Protein AF-A0A286IPV4-F1 (afdb_monomer_lite)

Structure (mmCIF, N/CA/C/O backbone):
data_AF-A0A286IPV4-F1
#
_entry.id   AF-A0A286IPV4-F1
#
loop_
_atom_site.group_PDB
_atom_site.id
_atom_site.type_symbol
_atom_site.label_atom_id
_atom_site.label_alt_id
_atom_site.label_comp_id
_atom_site.label_asym_id
_atom_site.label_entity_id
_atom_site.label_seq_id
_atom_site.pdbx_PDB_ins_code
_atom_site.Cartn_x
_atom_site.Cartn_y
_atom_site.Cartn_z
_atom_site.occupancy
_atom_site.B_iso_or_equiv
_atom_site.auth_seq_id
_atom_site.auth_comp_id
_atom_site.auth_asym_id
_atom_site.auth_atom_id
_atom_site.pdbx_PDB_model_num
ATOM 1 N N . MET A 1 1 ? -6.922 -1.559 22.321 1.00 71.75 1 MET A N 1
ATOM 2 C CA . MET A 1 1 ? -6.729 -2.267 21.039 1.00 71.75 1 MET A CA 1
ATOM 3 C C . MET A 1 1 ? -7.020 -1.378 19.822 1.00 71.75 1 MET A C 1
ATOM 5 O O . MET A 1 1 ? -6.156 -1.274 18.955 1.00 71.75 1 MET A O 1
ATOM 9 N N . ASN A 1 2 ? -8.164 -0.671 19.774 1.00 75.12 2 ASN A N 1
ATOM 10 C CA . ASN A 1 2 ? -8.592 0.161 18.632 1.00 75.12 2 ASN A CA 1
ATOM 11 C C . ASN A 1 2 ? -7.526 1.078 18.040 1.00 75.12 2 ASN A C 1
ATOM 13 O O . ASN A 1 2 ? -7.291 1.073 16.837 1.00 75.12 2 ASN A O 1
ATOM 17 N N . THR A 1 3 ? -6.897 1.903 18.880 1.00 82.12 3 THR A N 1
ATOM 18 C CA . THR A 1 3 ? -5.985 2.963 18.428 1.00 82.12 3 THR A CA 1
ATOM 19 C C . THR A 1 3 ? -4.742 2.376 17.769 1.00 82.12 3 THR A C 1
ATOM 21 O O . THR A 1 3 ? -4.258 2.912 16.776 1.00 82.12 3 THR A O 1
ATOM 24 N N . LEU A 1 4 ? -4.281 1.230 18.274 1.00 85.56 4 LEU A N 1
ATOM 25 C CA . LEU A 1 4 ? -3.122 0.510 17.760 1.00 85.56 4 LEU A CA 1
ATOM 26 C C . LEU A 1 4 ? -3.446 -0.145 16.410 1.00 85.56 4 LEU A C 1
ATOM 28 O O . LEU A 1 4 ? -2.702 0.031 15.451 1.00 85.56 4 LEU A O 1
ATOM 32 N N . ILE A 1 5 ? -4.610 -0.792 16.289 1.00 85.88 5 ILE A N 1
ATOM 33 C CA . ILE A 1 5 ? -5.077 -1.394 15.027 1.00 85.88 5 ILE A CA 1
ATOM 34 C C . ILE A 1 5 ? -5.389 -0.324 13.984 1.00 85.88 5 ILE A C 1
ATOM 36 O O . ILE A 1 5 ? -5.071 -0.498 12.810 1.00 85.88 5 ILE A O 1
ATOM 40 N N . LYS A 1 6 ? -5.963 0.809 14.393 1.00 86.81 6 LYS A N 1
ATOM 41 C CA . LYS A 1 6 ? -6.190 1.966 13.526 1.00 86.81 6 LYS A CA 1
ATOM 42 C C . LYS A 1 6 ? -4.867 2.521 12.996 1.00 86.81 6 LYS A C 1
ATOM 44 O O . LYS A 1 6 ? -4.755 2.740 11.796 1.00 86.81 6 LYS A O 1
ATOM 49 N N . GLY A 1 7 ? -3.875 2.717 13.866 1.00 88.56 7 GLY A N 1
ATOM 50 C CA . GLY A 1 7 ? -2.545 3.181 13.469 1.00 88.56 7 GLY A CA 1
ATOM 51 C C . GLY A 1 7 ? -1.854 2.203 12.519 1.00 88.56 7 GLY A C 1
ATOM 52 O O . GLY A 1 7 ? -1.403 2.601 11.450 1.00 88.56 7 GLY A O 1
ATOM 53 N N . PHE A 1 8 ? -1.855 0.914 12.862 1.00 89.62 8 PHE A N 1
ATOM 54 C CA . PHE A 1 8 ? -1.260 -0.141 12.043 1.00 89.62 8 PHE A CA 1
ATOM 55 C C . PHE A 1 8 ? -1.936 -0.274 10.673 1.00 89.62 8 PHE A C 1
ATOM 57 O O . PHE A 1 8 ? -1.258 -0.285 9.653 1.00 89.62 8 PHE A O 1
ATOM 64 N N . SER A 1 9 ? -3.269 -0.324 10.628 1.00 91.12 9 SER A N 1
ATOM 65 C CA . SER A 1 9 ? -4.017 -0.430 9.368 1.00 91.12 9 SER A CA 1
ATOM 66 C C . SER A 1 9 ? -3.830 0.794 8.472 1.00 91.12 9 SER A C 1
ATOM 68 O O . SER A 1 9 ? -3.645 0.631 7.269 1.00 91.12 9 SER A O 1
ATOM 70 N N . LEU A 1 10 ? -3.799 2.007 9.038 1.00 91.38 10 LEU A N 1
ATOM 71 C CA . LEU A 1 10 ? -3.466 3.217 8.282 1.00 91.38 10 LEU A CA 1
ATOM 72 C C . LEU A 1 10 ? -2.037 3.174 7.741 1.00 91.38 10 LEU A C 1
ATOM 74 O O . LEU A 1 10 ? -1.838 3.474 6.568 1.00 91.38 10 LEU A O 1
ATOM 78 N N . ALA A 1 11 ? -1.061 2.761 8.552 1.00 91.50 11 ALA A N 1
ATOM 79 C CA . ALA A 1 11 ? 0.318 2.605 8.100 1.00 91.50 11 ALA A CA 1
ATOM 80 C C . ALA A 1 11 ? 0.421 1.594 6.947 1.00 91.50 11 ALA A C 1
ATOM 82 O O . ALA A 1 11 ? 1.099 1.864 5.961 1.00 91.50 11 ALA A O 1
ATOM 83 N N . LEU A 1 12 ? -0.311 0.478 7.028 1.00 92.12 12 LEU A N 1
ATOM 84 C CA . LEU A 1 12 ? -0.350 -0.553 5.990 1.00 92.12 12 LEU A CA 1
ATOM 85 C C . LEU A 1 12 ? -0.941 -0.027 4.674 1.00 92.12 12 LEU A C 1
ATOM 87 O O . LEU A 1 12 ? -0.409 -0.300 3.601 1.00 92.12 12 LEU A O 1
ATOM 91 N N . ILE A 1 13 ? -2.019 0.761 4.762 1.00 91.88 13 ILE A N 1
ATOM 92 C CA . ILE A 1 13 ? -2.644 1.407 3.601 1.00 91.88 13 ILE A CA 1
ATOM 93 C C . ILE A 1 13 ? -1.681 2.422 2.981 1.00 91.88 13 ILE A C 1
ATOM 95 O O . ILE A 1 13 ? -1.446 2.374 1.778 1.00 91.88 13 ILE A O 1
ATOM 99 N N . ILE A 1 14 ? -1.100 3.313 3.790 1.00 92.50 14 ILE A N 1
ATOM 100 C CA . ILE A 1 14 ? -0.158 4.342 3.324 1.00 92.50 14 ILE A CA 1
ATOM 101 C C . ILE A 1 14 ? 1.044 3.688 2.641 1.00 92.50 14 ILE A C 1
ATOM 103 O O . ILE A 1 14 ? 1.403 4.067 1.530 1.00 92.50 14 ILE A O 1
ATOM 107 N N . PHE A 1 15 ? 1.630 2.673 3.272 1.00 90.88 15 PHE A N 1
ATOM 108 C CA . PHE A 1 15 ? 2.755 1.931 2.719 1.00 90.88 15 PHE A CA 1
ATOM 109 C C . PHE A 1 15 ? 2.402 1.253 1.388 1.00 90.88 15 PHE A C 1
ATOM 111 O O . PHE A 1 15 ? 3.154 1.374 0.423 1.00 90.88 15 PHE A O 1
ATOM 118 N N . GLY A 1 16 ? 1.229 0.615 1.302 1.00 90.62 16 GLY A N 1
ATOM 119 C CA . GLY A 1 16 ? 0.735 0.018 0.060 1.00 90.62 16 GLY A CA 1
ATOM 120 C C . GLY A 1 16 ? 0.538 1.039 -1.064 1.00 90.62 16 GLY A C 1
ATOM 121 O O . GLY A 1 16 ? 0.918 0.773 -2.201 1.00 90.62 16 GLY A O 1
ATOM 122 N N . VAL A 1 17 ? 0.006 2.228 -0.755 1.00 90.62 17 VAL A N 1
ATOM 123 C CA . VAL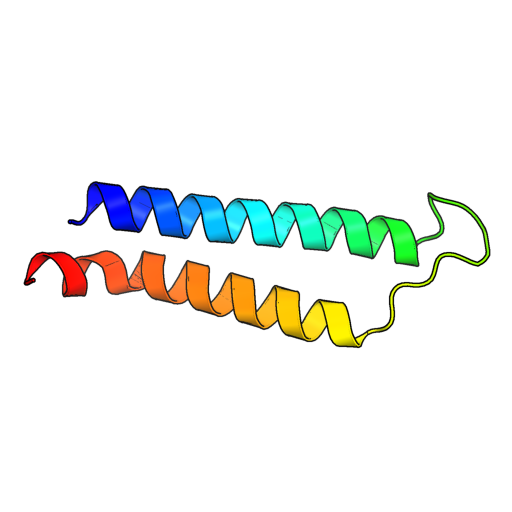 A 1 17 ? -0.141 3.319 -1.736 1.00 90.62 17 VAL A CA 1
ATOM 124 C C . VAL A 1 17 ? 1.222 3.814 -2.217 1.00 90.62 17 VAL A C 1
ATOM 126 O O . VAL A 1 17 ? 1.419 3.958 -3.420 1.00 90.62 17 VAL A O 1
ATOM 129 N N . ILE A 1 18 ? 2.174 4.041 -1.306 1.00 91.50 18 ILE A N 1
ATOM 130 C CA . ILE A 1 18 ? 3.527 4.498 -1.659 1.00 91.50 18 ILE A CA 1
ATOM 131 C C . ILE A 1 18 ? 4.201 3.501 -2.604 1.00 91.50 18 ILE A C 1
ATOM 133 O O . ILE A 1 18 ? 4.718 3.898 -3.646 1.00 91.50 18 ILE A O 1
ATOM 137 N N . LEU A 1 19 ? 4.159 2.209 -2.276 1.00 89.19 19 LEU A N 1
ATOM 138 C CA . LEU A 1 19 ? 4.741 1.171 -3.125 1.00 89.19 19 LEU A CA 1
ATOM 139 C C . LEU A 1 19 ? 4.073 1.103 -4.498 1.00 89.19 19 LEU A C 1
ATOM 141 O O . LEU A 1 19 ? 4.767 0.967 -5.501 1.00 89.19 19 LEU A O 1
ATOM 145 N N . LEU A 1 20 ? 2.749 1.252 -4.559 1.00 88.88 20 LEU A N 1
ATOM 146 C CA . LEU A 1 20 ? 2.020 1.251 -5.823 1.00 88.88 20 LEU A CA 1
ATOM 147 C C . LEU A 1 20 ? 2.419 2.439 -6.710 1.00 88.88 20 LEU A C 1
ATOM 149 O O . LEU A 1 20 ? 2.617 2.256 -7.909 1.00 88.88 20 LEU A O 1
ATOM 153 N N . VAL A 1 21 ? 2.612 3.627 -6.128 1.00 88.75 21 VAL A N 1
ATOM 154 C CA . VAL A 1 21 ? 3.106 4.810 -6.854 1.00 88.75 21 VAL A CA 1
ATOM 155 C C . VAL A 1 21 ? 4.524 4.579 -7.368 1.00 88.75 21 VAL A C 1
ATOM 157 O O . VAL A 1 21 ? 4.794 4.834 -8.538 1.00 88.75 21 VAL A O 1
ATOM 160 N N . ILE A 1 22 ? 5.415 4.061 -6.519 1.00 87.75 22 ILE A N 1
ATOM 161 C CA . ILE A 1 22 ? 6.802 3.766 -6.893 1.00 87.75 22 ILE A CA 1
ATOM 162 C C . ILE A 1 22 ? 6.844 2.766 -8.054 1.00 87.75 22 ILE A C 1
ATOM 164 O O . ILE A 1 22 ? 7.526 3.008 -9.044 1.00 87.75 22 ILE A O 1
ATOM 168 N N . PHE A 1 23 ? 6.092 1.668 -7.970 1.00 85.00 23 PHE A N 1
ATOM 169 C CA . PHE A 1 23 ? 6.074 0.641 -9.013 1.00 85.00 23 PHE A CA 1
ATOM 170 C C . PHE A 1 23 ? 5.435 1.122 -10.311 1.00 85.00 23 PHE A C 1
ATOM 172 O O . PHE A 1 23 ? 5.983 0.873 -11.379 1.00 85.00 23 PHE A O 1
ATOM 179 N N . THR A 1 24 ? 4.367 1.914 -10.225 1.00 84.75 24 THR A N 1
ATOM 180 C CA . THR A 1 24 ? 3.802 2.574 -11.409 1.00 84.75 24 THR A CA 1
ATOM 181 C C . THR A 1 24 ? 4.828 3.504 -12.062 1.00 84.75 24 THR A C 1
ATOM 183 O O . THR A 1 24 ? 4.925 3.555 -13.284 1.00 84.75 24 THR A O 1
ATOM 186 N N . ALA A 1 25 ? 5.633 4.225 -11.273 1.00 85.19 25 ALA A N 1
ATOM 187 C CA . ALA A 1 25 ? 6.692 5.079 -11.808 1.00 85.19 25 ALA A CA 1
ATOM 188 C C . ALA A 1 25 ? 7.807 4.273 -12.501 1.00 85.19 25 ALA A C 1
ATOM 190 O O . ALA A 1 25 ? 8.330 4.722 -13.522 1.00 85.19 25 ALA A O 1
ATOM 191 N N . PHE A 1 26 ? 8.141 3.080 -11.995 1.00 83.81 26 PHE A N 1
ATOM 192 C CA . PHE A 1 26 ? 9.043 2.152 -12.686 1.00 83.81 26 PHE A CA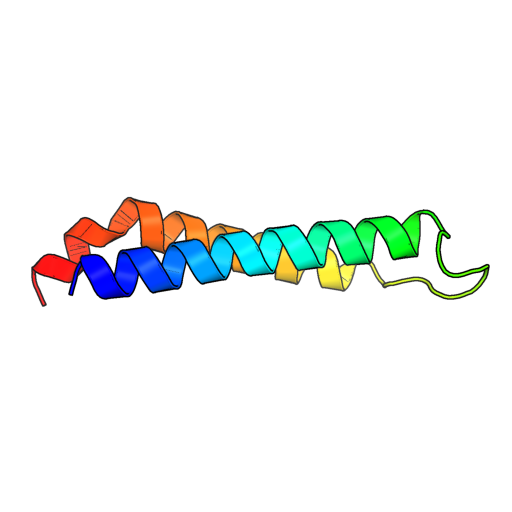 1
ATOM 193 C C . PHE A 1 26 ? 8.474 1.708 -14.036 1.00 83.81 26 PHE A C 1
ATOM 195 O O . PHE A 1 26 ? 9.161 1.849 -15.044 1.00 83.81 26 PHE A O 1
ATOM 202 N N . ASP A 1 27 ? 7.208 1.288 -14.084 1.00 80.56 27 ASP A N 1
ATOM 203 C CA . ASP A 1 27 ? 6.568 0.834 -15.328 1.00 80.56 27 ASP A CA 1
ATOM 204 C C . ASP A 1 27 ? 6.399 1.953 -16.366 1.00 80.56 27 ASP A C 1
ATOM 206 O O . ASP A 1 27 ? 6.464 1.710 -17.568 1.00 80.56 27 ASP A O 1
ATOM 210 N N . LEU A 1 28 ? 6.232 3.200 -15.919 1.00 82.44 28 LEU A N 1
ATOM 211 C CA . LEU A 1 28 ? 6.217 4.377 -16.795 1.00 82.44 28 LEU A CA 1
ATOM 212 C C . LEU A 1 28 ? 7.613 4.763 -17.318 1.00 82.44 28 LEU A C 1
ATOM 214 O O . LEU A 1 28 ? 7.737 5.717 -18.084 1.00 82.44 28 LEU A O 1
ATOM 218 N N . GLY A 1 29 ? 8.666 4.047 -16.914 1.00 79.44 29 GLY A N 1
ATOM 219 C CA . GLY A 1 29 ? 10.023 4.249 -17.412 1.00 79.44 29 GLY A CA 1
ATOM 220 C C . GLY A 1 29 ? 10.750 5.452 -16.808 1.00 79.44 29 GLY A C 1
ATOM 221 O O . GLY A 1 29 ? 11.779 5.860 -17.348 1.00 79.44 29 GLY A O 1
ATOM 222 N N . PHE A 1 30 ? 10.281 6.007 -15.679 1.00 78.44 30 PHE A N 1
ATOM 223 C CA . PHE A 1 30 ? 10.942 7.147 -15.017 1.00 78.44 30 PHE A CA 1
ATOM 224 C C . PHE A 1 30 ? 12.392 6.851 -14.599 1.00 78.44 30 PHE A C 1
ATOM 226 O O . PHE A 1 30 ? 13.191 7.775 -14.471 1.00 78.44 30 PHE A O 1
ATOM 233 N N . PHE A 1 31 ? 12.740 5.577 -14.396 1.00 78.75 31 PHE A N 1
ATOM 234 C CA . PHE A 1 31 ? 14.061 5.142 -13.928 1.00 78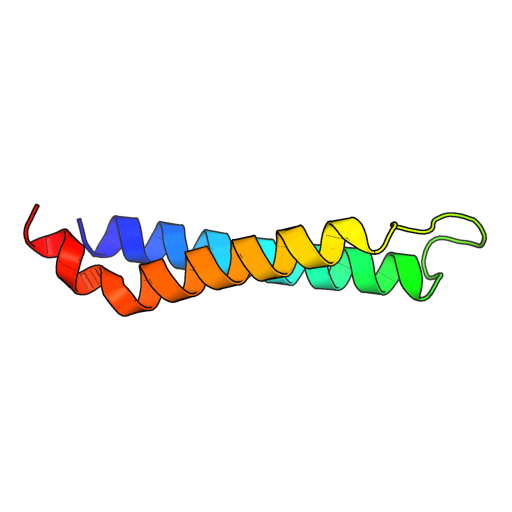.75 31 PHE A CA 1
ATOM 235 C C . PHE A 1 31 ? 14.968 4.578 -15.037 1.00 78.75 31 PHE A C 1
ATOM 237 O O . PHE A 1 31 ? 16.063 4.102 -14.744 1.00 78.75 31 PHE A O 1
ATOM 244 N N . GLY A 1 32 ? 14.547 4.672 -16.303 1.00 71.88 32 GLY A N 1
ATOM 245 C CA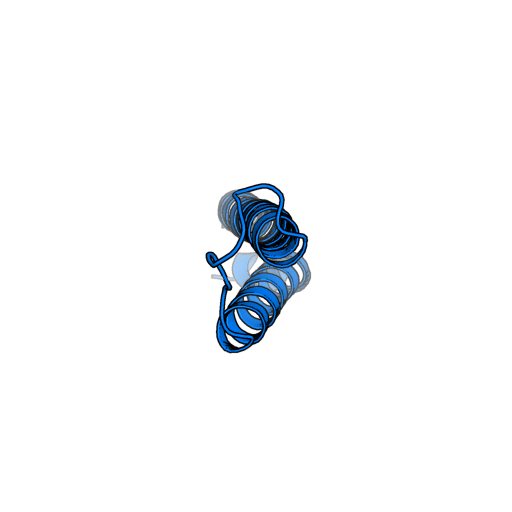 . GLY A 1 32 ? 15.333 4.272 -17.471 1.00 71.88 32 GLY A CA 1
ATOM 246 C C . GLY A 1 32 ? 14.840 2.990 -18.162 1.00 71.88 32 GLY A C 1
ATOM 247 O O . GLY A 1 32 ? 14.153 2.166 -17.552 1.00 71.88 32 GLY A O 1
ATOM 248 N N . PRO A 1 33 ? 15.174 2.811 -19.454 1.00 62.97 33 PRO A N 1
ATOM 249 C CA . PRO A 1 33 ? 14.742 1.659 -20.240 1.00 62.97 33 PRO A CA 1
ATOM 250 C C . PRO A 1 33 ? 15.397 0.372 -19.717 1.00 62.97 33 PRO A C 1
ATOM 252 O O . PRO A 1 33 ? 16.620 0.249 -19.715 1.00 62.97 33 PRO A O 1
ATOM 255 N N . GLY A 1 34 ? 14.575 -0.584 -19.273 1.00 66.81 34 GLY A N 1
ATOM 256 C CA . GLY A 1 34 ? 15.011 -1.906 -18.798 1.00 66.81 34 GLY A CA 1
ATOM 257 C C . GLY A 1 34 ? 14.690 -2.223 -17.333 1.00 66.81 34 GLY A C 1
ATOM 258 O O . GLY A 1 34 ? 14.885 -3.362 -16.914 1.00 66.81 34 GLY A O 1
ATOM 259 N N . VAL A 1 35 ? 14.174 -1.263 -16.556 1.00 65.56 35 VAL A N 1
ATOM 260 C CA . VAL A 1 35 ? 13.685 -1.513 -15.189 1.00 65.56 35 VAL A CA 1
ATOM 261 C C . VAL A 1 35 ? 12.176 -1.755 -15.229 1.00 65.56 35 VAL A C 1
ATOM 263 O O . VAL A 1 35 ? 11.388 -0.842 -15.018 1.00 65.56 35 VAL A O 1
ATOM 266 N N . GLU A 1 36 ? 11.778 -2.992 -15.521 1.00 65.06 36 GLU A N 1
ATOM 267 C CA . GLU A 1 36 ? 10.370 -3.409 -15.523 1.00 65.06 36 GLU A CA 1
ATOM 268 C C . GLU A 1 36 ? 10.045 -4.229 -14.276 1.00 65.06 36 GLU A C 1
ATOM 270 O O . GLU A 1 36 ? 10.719 -5.218 -13.958 1.00 65.06 36 GLU A O 1
ATOM 275 N N . ILE A 1 37 ? 8.974 -3.853 -13.579 1.00 67.69 37 ILE A N 1
ATOM 276 C CA . ILE A 1 37 ? 8.468 -4.628 -12.454 1.00 67.69 37 ILE A CA 1
ATOM 277 C C . ILE A 1 37 ? 7.366 -5.543 -12.980 1.00 67.69 37 ILE A C 1
ATOM 279 O O . ILE A 1 37 ? 6.333 -5.111 -13.478 1.00 67.69 37 ILE A O 1
ATOM 283 N N . LYS A 1 38 ? 7.579 -6.861 -12.883 1.00 68.00 38 LYS A N 1
ATOM 284 C CA . LYS A 1 38 ? 6.609 -7.837 -13.398 1.00 68.00 38 LYS A CA 1
ATOM 285 C C . LYS A 1 38 ? 5.257 -7.689 -12.692 1.00 68.00 38 LYS A C 1
ATOM 287 O O . LYS A 1 38 ? 5.200 -7.546 -11.472 1.00 68.00 38 LYS A O 1
ATOM 292 N N . GLY A 1 39 ? 4.166 -7.860 -13.441 1.00 67.19 39 GLY A N 1
ATOM 293 C CA . GLY A 1 39 ? 2.787 -7.643 -12.974 1.00 67.19 39 GLY A CA 1
ATOM 294 C C . GLY A 1 39 ? 2.376 -8.357 -11.671 1.00 67.19 39 GLY A C 1
ATOM 295 O O . GLY A 1 39 ? 1.426 -7.950 -11.007 1.00 67.19 39 GLY A O 1
ATOM 296 N N . PHE A 1 40 ? 3.121 -9.385 -11.255 1.00 76.00 40 PHE A N 1
ATOM 297 C CA . PHE A 1 40 ? 2.946 -10.099 -9.988 1.00 76.00 40 PHE A CA 1
ATOM 298 C C . PHE A 1 40 ? 3.011 -9.185 -8.749 1.00 76.00 40 PHE A C 1
ATOM 300 O O . PHE A 1 40 ? 2.308 -9.431 -7.770 1.00 76.00 40 PHE A O 1
ATOM 307 N N . TYR A 1 41 ? 3.783 -8.094 -8.795 1.00 77.56 41 TYR A N 1
ATOM 308 C CA . TYR A 1 41 ? 3.878 -7.144 -7.681 1.00 77.56 41 TYR A CA 1
ATOM 309 C C . TYR A 1 41 ? 2.573 -6.377 -7.432 1.00 77.56 41 TYR A C 1
ATOM 311 O O . TYR A 1 41 ? 2.244 -6.102 -6.278 1.00 77.56 41 TYR A O 1
ATOM 319 N N . TYR A 1 42 ? 1.777 -6.098 -8.469 1.00 79.19 42 TYR A N 1
ATOM 320 C CA . TYR A 1 42 ? 0.485 -5.426 -8.300 1.00 79.19 42 TYR A CA 1
ATOM 321 C C . TYR A 1 42 ? -0.519 -6.291 -7.544 1.00 79.19 42 TYR A C 1
ATOM 323 O O . TYR A 1 42 ? -1.258 -5.771 -6.714 1.00 79.19 42 TYR A O 1
ATOM 331 N N . ILE A 1 43 ? -0.489 -7.613 -7.746 1.00 85.44 43 ILE A N 1
ATOM 332 C CA . ILE A 1 43 ? -1.347 -8.557 -7.015 1.00 85.44 43 ILE A CA 1
ATOM 333 C C . ILE A 1 43 ? -1.048 -8.485 -5.512 1.00 85.44 43 ILE A C 1
ATOM 335 O O . ILE A 1 43 ? -1.971 -8.404 -4.699 1.00 85.44 43 ILE A O 1
ATOM 339 N N . PHE A 1 44 ? 0.235 -8.438 -5.136 1.00 84.56 44 PHE A N 1
ATOM 340 C CA . PHE A 1 44 ? 0.630 -8.249 -3.740 1.00 84.56 44 PHE A CA 1
ATOM 341 C C . PHE A 1 44 ? 0.204 -6.892 -3.189 1.00 84.56 44 PHE A C 1
ATOM 343 O O . PHE A 1 44 ? -0.294 -6.841 -2.067 1.00 84.56 44 PHE A O 1
ATOM 350 N N . MET A 1 45 ? 0.343 -5.808 -3.959 1.00 84.81 45 MET A N 1
ATOM 351 C CA . MET A 1 45 ? -0.091 -4.478 -3.512 1.00 84.81 45 MET A CA 1
ATOM 352 C C . MET A 1 45 ? -1.602 -4.409 -3.303 1.00 84.81 45 MET A C 1
ATOM 354 O O . MET A 1 45 ? -2.057 -3.878 -2.290 1.00 84.81 45 MET A O 1
ATOM 358 N N . THR A 1 46 ? -2.389 -4.999 -4.204 1.00 86.50 46 THR A N 1
ATOM 359 C CA . THR A 1 46 ? -3.846 -5.081 -4.058 1.00 86.50 46 THR A CA 1
ATOM 360 C C . THR A 1 46 ? -4.240 -5.920 -2.844 1.00 86.50 46 THR A C 1
ATOM 362 O O . THR A 1 46 ? -5.111 -5.505 -2.080 1.00 86.50 46 THR A O 1
ATOM 365 N N . ALA A 1 47 ? -3.582 -7.061 -2.614 1.00 89.06 47 ALA A N 1
ATOM 366 C CA . ALA A 1 47 ? -3.822 -7.884 -1.431 1.00 89.06 47 ALA A CA 1
ATOM 367 C C . ALA A 1 47 ? -3.466 -7.139 -0.133 1.00 89.06 47 ALA A C 1
ATOM 369 O O . ALA A 1 47 ? -4.261 -7.127 0.807 1.00 89.06 47 ALA A O 1
ATOM 370 N N . LEU A 1 48 ? -2.314 -6.462 -0.096 1.00 88.69 48 LEU A N 1
ATOM 371 C CA . LEU A 1 48 ? -1.858 -5.678 1.052 1.00 88.69 48 LEU A CA 1
ATOM 372 C C . LEU A 1 48 ? -2.836 -4.536 1.375 1.00 88.69 48 LEU A C 1
ATOM 374 O O . LEU A 1 48 ? -3.268 -4.392 2.519 1.00 88.69 48 LEU A O 1
ATOM 378 N N . LEU A 1 49 ? -3.245 -3.768 0.361 1.00 90.69 49 LEU A N 1
ATOM 379 C CA . LEU A 1 49 ? -4.247 -2.709 0.498 1.00 90.69 49 LEU A CA 1
ATOM 380 C C . LEU A 1 49 ? -5.598 -3.263 0.955 1.00 90.69 49 LEU A C 1
ATOM 382 O O . LEU A 1 49 ? -6.227 -2.686 1.842 1.00 90.69 49 LEU A O 1
ATOM 386 N N . GLY A 1 50 ? -6.025 -4.399 0.399 1.00 91.50 50 GLY A N 1
ATOM 387 C CA . GLY A 1 50 ? -7.256 -5.082 0.788 1.00 91.50 50 GLY A CA 1
ATOM 388 C C . GLY A 1 50 ? -7.255 -5.486 2.262 1.00 91.50 50 GLY A C 1
ATOM 389 O O . GLY A 1 50 ? -8.223 -5.214 2.973 1.00 91.50 50 GLY A O 1
ATOM 390 N N . ILE A 1 51 ? -6.151 -6.059 2.749 1.00 90.75 51 ILE A N 1
ATOM 391 C CA . ILE A 1 51 ? -5.979 -6.426 4.162 1.00 90.75 51 ILE A CA 1
ATOM 392 C C . ILE A 1 51 ? -5.974 -5.176 5.049 1.00 90.75 51 ILE A C 1
ATOM 394 O O . ILE A 1 51 ? -6.690 -5.137 6.051 1.00 90.75 51 ILE A O 1
ATOM 398 N N . GLY A 1 52 ? -5.227 -4.134 4.672 1.00 89.75 52 GLY A N 1
ATOM 399 C CA . GLY A 1 52 ? -5.178 -2.869 5.409 1.00 89.75 52 GLY A CA 1
ATOM 400 C C . GLY A 1 52 ? -6.556 -2.212 5.538 1.00 89.75 52 GLY A C 1
ATOM 401 O O . GLY A 1 52 ? -6.979 -1.855 6.639 1.00 89.75 52 GLY A O 1
ATOM 402 N N . LEU A 1 53 ? -7.305 -2.130 4.435 1.00 92.12 53 LEU A N 1
ATOM 403 C CA . LEU A 1 53 ? -8.671 -1.598 4.408 1.00 92.12 53 LEU A CA 1
ATOM 404 C C . LEU A 1 53 ? -9.646 -2.460 5.208 1.00 92.12 53 LEU A C 1
ATOM 406 O O . LEU A 1 53 ? -10.485 -1.928 5.940 1.00 92.12 53 LEU A O 1
ATOM 410 N N . TRP A 1 54 ? -9.542 -3.785 5.098 1.00 93.31 54 TRP A N 1
ATOM 411 C CA . TRP A 1 54 ? -10.390 -4.702 5.848 1.00 93.31 54 TRP A CA 1
ATOM 412 C C . TRP A 1 54 ? -10.161 -4.569 7.355 1.00 93.31 54 TRP A C 1
ATOM 414 O O . TRP A 1 54 ? -11.136 -4.460 8.103 1.00 93.31 54 TRP A O 1
ATOM 424 N N . LEU A 1 55 ? -8.903 -4.499 7.798 1.00 89.31 55 LEU A N 1
ATOM 425 C CA . LEU A 1 55 ? -8.546 -4.258 9.197 1.00 89.31 55 LEU A CA 1
ATOM 426 C C . LEU A 1 55 ? -9.057 -2.898 9.672 1.00 89.31 55 LEU A C 1
ATOM 428 O O . LEU A 1 55 ? -9.695 -2.817 10.720 1.00 89.31 55 LEU A O 1
ATOM 432 N N . TYR A 1 56 ? -8.862 -1.839 8.882 1.00 88.56 56 TYR A N 1
ATOM 433 C CA . TYR A 1 56 ? -9.343 -0.502 9.227 1.00 88.56 56 TYR A CA 1
ATOM 434 C C . TYR A 1 56 ? -10.871 -0.456 9.372 1.00 88.56 56 TYR A C 1
ATOM 436 O O . TYR A 1 56 ? -11.395 0.159 10.307 1.00 88.56 56 TYR A O 1
ATOM 444 N N . ARG A 1 57 ? -11.599 -1.126 8.469 1.00 88.75 57 ARG A N 1
ATOM 445 C CA . ARG A 1 57 ? -13.068 -1.197 8.474 1.00 88.75 57 ARG A CA 1
ATOM 446 C C . ARG A 1 57 ? -13.605 -2.061 9.613 1.00 88.75 57 ARG A C 1
ATOM 448 O O . ARG A 1 57 ? -14.625 -1.716 10.203 1.00 88.75 57 ARG A O 1
ATOM 455 N N . ASN A 1 58 ? -12.921 -3.155 9.948 1.00 89.31 58 ASN A N 1
ATOM 456 C CA . ASN A 1 58 ? -13.333 -4.088 10.999 1.00 89.31 58 ASN A CA 1
ATOM 457 C C . ASN A 1 58 ? -12.663 -3.828 12.355 1.00 89.31 58 ASN A C 1
ATOM 459 O O . ASN A 1 58 ? -12.878 -4.611 13.276 1.00 89.31 58 ASN A O 1
ATOM 463 N N . ARG A 1 59 ? -11.917 -2.726 12.517 1.00 82.69 59 ARG A N 1
ATOM 464 C CA . ARG A 1 59 ? -11.171 -2.379 13.744 1.00 82.69 59 ARG A CA 1
ATOM 465 C C . ARG A 1 59 ? -11.992 -2.508 15.033 1.00 82.69 59 ARG A C 1
ATOM 467 O O . ARG A 1 59 ? -11.495 -3.006 16.032 1.00 82.69 59 ARG A O 1
ATOM 474 N N . HIS A 1 60 ? -13.280 -2.170 14.974 1.00 80.75 60 HIS A N 1
ATOM 475 C CA . HIS A 1 60 ? -14.207 -2.243 16.107 1.00 80.75 60 HIS A CA 1
ATOM 476 C C . HIS A 1 60 ? -14.464 -3.673 16.608 1.00 80.75 60 HIS A C 1
ATOM 478 O O . HIS A 1 60 ? -14.829 -3.861 17.763 1.00 80.75 60 HIS A O 1
ATOM 484 N N . ARG A 1 61 ? -14.274 -4.699 15.766 1.00 81.81 61 ARG A N 1
ATOM 485 C CA . ARG A 1 61 ? -14.393 -6.106 16.185 1.00 81.81 61 ARG A CA 1
ATOM 486 C C . ARG A 1 61 ? -13.247 -6.534 17.098 1.00 81.81 61 ARG A C 1
ATOM 488 O O . ARG A 1 61 ? -13.420 -7.455 17.885 1.00 81.81 61 ARG A O 1
ATOM 495 N N . PHE A 1 62 ? -12.112 -5.850 17.008 1.00 74.31 62 PHE A N 1
ATOM 496 C CA . PHE A 1 62 ? -10.918 -6.138 17.790 1.00 74.31 62 PHE A CA 1
ATOM 497 C C . PHE A 1 62 ? -10.860 -5.363 19.110 1.00 74.31 62 PHE A C 1
ATOM 499 O O . PHE A 1 62 ? -9.926 -5.553 19.872 1.00 74.31 62 PHE A O 1
ATOM 506 N N . ASP A 1 63 ? -11.848 -4.511 19.400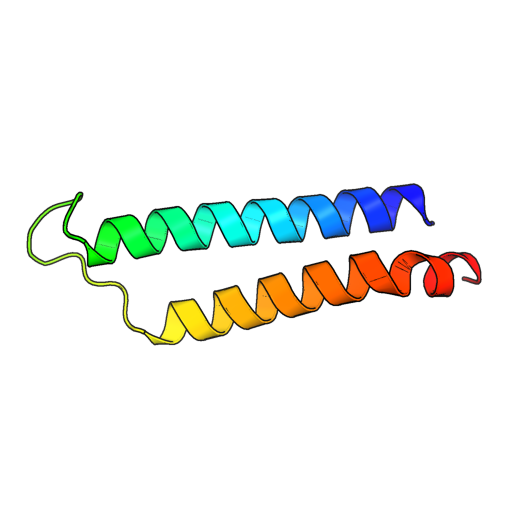 1.00 66.94 63 ASP A N 1
ATOM 507 C CA . ASP A 1 63 ? -12.001 -3.897 20.727 1.00 66.94 63 ASP A CA 1
ATOM 508 C C . ASP A 1 63 ? -12.608 -4.848 21.762 1.00 66.94 63 ASP A C 1
ATOM 510 O O . ASP A 1 63 ? -12.624 -4.533 22.948 1.00 66.94 63 ASP A O 1
ATOM 514 N N . LYS A 1 64 ? -13.138 -5.991 21.313 1.00 63.09 64 LYS A N 1
ATOM 515 C CA . LYS A 1 64 ? -13.728 -7.025 22.174 1.00 63.09 64 LYS A CA 1
ATOM 516 C C . LYS A 1 64 ? -12.722 -8.089 22.640 1.00 63.09 64 LYS A C 1
ATOM 518 O O . LYS A 1 64 ? -13.123 -8.986 23.373 1.00 63.09 64 LYS A O 1
ATOM 523 N N . PHE A 1 65 ? -11.472 -7.998 22.192 1.00 58.44 65 PHE A N 1
ATOM 524 C CA . PHE A 1 65 ? -10.328 -8.811 22.613 1.00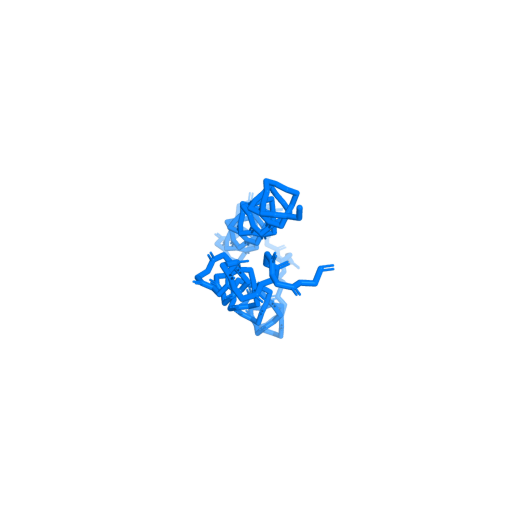 58.44 65 PHE A CA 1
ATOM 525 C C . PHE A 1 65 ? -9.333 -7.912 23.346 1.00 58.44 65 PHE A C 1
ATOM 527 O O . PHE A 1 65 ? -8.608 -8.437 24.214 1.00 58.44 65 PHE A O 1
#

Foldseek 3Di:
DLVVLLVVLVVLLVVLVVVVVVLVCQCVQVVHPPRHDPPVVVVVSVVSNVVSVVSNVCSVVVVVD

pLDDT: mean 82.64, std 9.13, range [58.44, 93.31]

Sequence (65 aa):
MNTLIKGFSLALIIFGVILLVIFTAFDLGFFGPGVEIKGFYYIFMTALLGIGLWLYRNRHRFDKF

Radius of gyration: 15.15 Å; chains: 1; bounding box: 30×17×43 Å

Secondary structure (DSSP, 8-state):
-HHHHHHHHHHHHHHHHHHHHHHHHHHTTTT-TT-PPPTHHHHHHHHHHHHHHHHHHHGGGGGG-